Protein AF-A0A382YLB8-F1 (afdb_monomer)

Structure (mmCIF, N/CA/C/O backbone):
data_AF-A0A382YLB8-F1
#
_entry.id   AF-A0A382YLB8-F1
#
loop_
_atom_site.group_PDB
_atom_site.id
_atom_site.type_symbol
_atom_site.label_atom_id
_atom_site.label_alt_id
_atom_site.label_comp_id
_atom_site.label_asym_id
_atom_site.label_entity_id
_atom_site.label_seq_id
_atom_site.pdbx_PDB_ins_code
_atom_site.Cartn_x
_atom_site.Cartn_y
_atom_site.Cartn_z
_atom_site.occupancy
_atom_site.B_iso_or_equiv
_atom_site.auth_seq_id
_atom_site.auth_comp_id
_atom_site.auth_asym_id
_atom_site.auth_atom_id
_atom_site.pdbx_PDB_model_num
ATOM 1 N N . MET A 1 1 ? 65.143 42.601 20.376 1.00 56.94 1 MET A N 1
ATOM 2 C CA . MET A 1 1 ? 64.781 41.176 20.583 1.00 56.94 1 MET A CA 1
ATOM 3 C C . MET A 1 1 ? 63.280 40.942 20.774 1.00 56.94 1 MET A C 1
ATOM 5 O O . MET A 1 1 ? 62.789 39.961 20.238 1.00 56.94 1 MET A O 1
ATOM 9 N N . GLN A 1 2 ? 62.533 41.830 21.443 1.00 56.94 2 GLN A N 1
ATOM 10 C CA . GLN A 1 2 ? 61.107 41.601 21.747 1.00 56.94 2 GLN A CA 1
ATOM 11 C C . GLN A 1 2 ? 60.157 41.655 20.531 1.00 56.94 2 GLN A C 1
ATOM 13 O O . GLN A 1 2 ? 59.207 40.886 20.460 1.00 56.94 2 GLN A O 1
ATOM 18 N N . PHE A 1 3 ? 60.462 42.473 19.516 1.00 55.72 3 PHE A N 1
ATOM 19 C CA . PHE A 1 3 ? 59.635 42.588 18.303 1.00 55.72 3 PHE A CA 1
ATOM 20 C C . PHE A 1 3 ? 59.638 41.313 17.442 1.00 55.72 3 PHE A C 1
ATOM 22 O O . PHE A 1 3 ? 58.623 40.936 16.870 1.00 55.72 3 PHE A O 1
ATOM 29 N N . ARG A 1 4 ? 60.775 40.602 17.391 1.00 55.91 4 ARG A N 1
ATOM 30 C CA . ARG A 1 4 ? 60.888 39.321 16.673 1.00 55.91 4 ARG A CA 1
ATOM 31 C C . ARG A 1 4 ? 60.105 38.212 17.377 1.00 55.91 4 ARG A C 1
ATOM 33 O O . ARG A 1 4 ? 59.495 37.401 16.700 1.00 55.91 4 ARG A O 1
ATOM 40 N N . LEU A 1 5 ? 60.079 38.247 18.710 1.00 61.00 5 LEU A N 1
ATOM 41 C CA . LEU A 1 5 ? 59.336 37.319 19.565 1.00 61.00 5 LEU A CA 1
ATOM 42 C C . LEU A 1 5 ? 57.815 37.488 19.403 1.00 61.00 5 LEU A C 1
ATOM 44 O O . LEU A 1 5 ? 57.090 36.501 19.299 1.00 61.00 5 LEU A O 1
ATOM 48 N N . ALA A 1 6 ? 57.344 38.735 19.294 1.00 64.06 6 ALA A N 1
ATOM 49 C CA . ALA A 1 6 ? 55.938 39.041 19.031 1.00 64.06 6 ALA A CA 1
ATOM 50 C C . ALA A 1 6 ? 55.499 38.606 17.620 1.00 64.06 6 ALA A C 1
ATOM 52 O O . ALA A 1 6 ? 54.454 37.978 17.473 1.00 64.06 6 ALA A O 1
ATOM 53 N N . VAL A 1 7 ? 56.319 38.855 16.591 1.00 66.88 7 VAL A N 1
ATOM 54 C CA . VAL A 1 7 ? 56.020 38.437 15.206 1.00 66.88 7 VAL A CA 1
ATOM 55 C C . VAL A 1 7 ? 55.993 36.910 15.072 1.00 66.88 7 VAL A C 1
ATOM 57 O O . VAL A 1 7 ? 55.113 36.376 14.399 1.00 66.88 7 VAL A O 1
ATOM 60 N N . THR A 1 8 ? 56.888 36.186 15.755 1.00 66.88 8 THR A N 1
ATOM 61 C CA . THR A 1 8 ? 56.847 34.715 15.765 1.00 66.88 8 THR A CA 1
ATOM 62 C C . THR A 1 8 ? 55.617 34.170 16.489 1.00 66.88 8 THR A C 1
ATOM 64 O O . THR A 1 8 ? 55.012 33.220 16.002 1.00 66.88 8 THR A O 1
ATOM 67 N N . LEU A 1 9 ? 55.205 34.783 17.606 1.00 63.75 9 LEU A N 1
ATOM 68 C CA . LEU A 1 9 ? 54.025 34.353 18.367 1.00 63.75 9 LEU A CA 1
ATOM 69 C C . LEU A 1 9 ? 52.717 34.583 17.598 1.00 63.75 9 LEU A C 1
ATOM 71 O O . LEU A 1 9 ? 51.849 33.713 17.598 1.00 63.75 9 LEU A O 1
ATOM 75 N N . VAL A 1 10 ? 52.594 35.710 16.890 1.00 65.62 10 VAL A N 1
ATOM 76 C CA . VAL A 1 10 ? 51.422 36.000 16.046 1.00 65.62 10 VAL A CA 1
ATOM 77 C C . VAL A 1 10 ? 51.361 35.061 14.836 1.00 65.62 10 VAL A C 1
ATOM 79 O O . VAL A 1 10 ? 50.286 34.580 14.494 1.00 65.62 10 VAL A O 1
ATOM 82 N N . SER A 1 11 ? 52.505 34.725 14.231 1.00 61.50 11 SER A N 1
ATOM 83 C CA . SER A 1 11 ? 52.558 33.774 13.109 1.00 61.50 11 SER A CA 1
ATOM 84 C C . SER A 1 11 ? 52.184 32.340 13.531 1.00 61.50 11 SER A C 1
ATOM 86 O O . SER A 1 11 ? 51.491 31.633 12.801 1.00 61.50 11 SER A O 1
ATOM 88 N N . LEU A 1 12 ? 52.557 31.927 14.751 1.00 60.47 12 LEU A N 1
ATOM 89 C CA . LEU A 1 12 ? 52.165 30.639 15.348 1.00 60.47 12 LEU A CA 1
ATOM 90 C C . LEU A 1 12 ? 50.661 30.548 15.657 1.00 60.47 12 LEU A C 1
ATOM 92 O O . LEU A 1 12 ? 50.074 29.479 15.506 1.00 60.47 12 LEU A O 1
ATOM 96 N N . LEU A 1 13 ? 50.023 31.659 16.037 1.00 59.75 13 LEU A N 1
ATOM 97 C CA . LEU A 1 13 ? 48.577 31.713 16.289 1.00 59.75 13 LEU A CA 1
ATOM 98 C C . LEU A 1 13 ? 47.740 31.559 15.005 1.00 59.75 13 LEU A C 1
ATOM 100 O O . LEU A 1 13 ? 46.646 31.002 15.059 1.00 59.75 13 LEU A O 1
ATOM 104 N N . ILE A 1 14 ? 48.256 31.987 13.848 1.00 60.31 14 ILE A N 1
ATOM 105 C CA . ILE A 1 14 ? 47.555 31.888 12.553 1.00 60.31 14 ILE A CA 1
ATOM 106 C C . ILE A 1 14 ? 47.591 30.452 11.989 1.00 60.31 14 ILE A C 1
ATOM 108 O O . ILE A 1 14 ? 46.635 30.015 11.350 1.00 60.31 14 ILE A O 1
ATOM 112 N N . LEU A 1 15 ? 48.639 29.674 12.283 1.00 56.47 15 LEU A N 1
ATOM 113 C CA . LEU A 1 15 ? 48.784 28.279 11.831 1.00 56.47 15 LEU A CA 1
ATOM 114 C C . LEU A 1 15 ? 47.801 27.295 12.492 1.00 56.47 15 LEU A C 1
ATOM 116 O O . LEU A 1 15 ? 47.542 26.228 11.940 1.00 56.47 15 LEU A O 1
ATOM 120 N N . MET A 1 16 ? 47.208 27.652 13.635 1.00 55.72 16 MET A N 1
ATOM 121 C CA . MET A 1 16 ? 46.273 26.784 14.368 1.00 55.72 16 MET A CA 1
ATOM 122 C C . MET A 1 16 ? 44.861 26.746 13.753 1.00 55.72 16 MET A C 1
ATOM 124 O O . MET A 1 16 ? 44.077 25.862 14.089 1.00 55.72 16 MET A O 1
ATOM 128 N N . MET A 1 17 ? 44.538 27.652 12.819 1.00 55.81 17 MET A N 1
ATOM 129 C CA . MET A 1 17 ? 43.220 27.722 12.164 1.00 55.81 17 MET A CA 1
ATOM 130 C C . MET A 1 17 ? 43.118 26.891 10.871 1.00 55.81 17 MET A C 1
ATOM 132 O O . MET A 1 17 ? 42.084 26.921 10.210 1.00 55.81 17 MET A O 1
ATOM 136 N N . VAL A 1 18 ? 44.168 26.143 10.501 1.00 56.69 18 VAL A N 1
ATOM 137 C CA . VAL A 1 18 ? 44.208 25.332 9.264 1.00 56.69 18 VAL A CA 1
ATOM 138 C C . VAL A 1 18 ? 44.321 23.826 9.526 1.00 56.69 18 VAL A C 1
ATOM 140 O O . VAL A 1 18 ? 44.496 23.048 8.590 1.00 56.69 18 VAL A O 1
ATOM 143 N N . SER A 1 19 ? 44.142 23.379 10.775 1.00 55.00 19 SER A N 1
ATOM 144 C CA . SER A 1 19 ? 43.897 21.962 11.077 1.00 55.00 19 SER A CA 1
ATOM 145 C C . SER A 1 19 ? 42.450 21.611 10.716 1.00 55.00 19 SER A C 1
ATOM 147 O O . SER A 1 19 ? 41.598 21.362 11.570 1.00 55.00 19 SER A O 1
ATOM 149 N N . GLY A 1 20 ? 42.158 21.671 9.414 1.00 53.38 20 GLY A N 1
ATOM 150 C CA . GLY A 1 20 ? 40.976 21.067 8.832 1.00 53.38 20 GLY A CA 1
ATOM 151 C C . GLY A 1 20 ? 40.995 19.589 9.183 1.00 53.38 20 GLY A C 1
ATOM 152 O O . GLY A 1 20 ? 41.994 18.900 8.974 1.00 53.38 20 GLY A O 1
ATOM 153 N N . CYS A 1 21 ? 39.906 19.132 9.788 1.00 53.47 21 CYS A N 1
ATOM 154 C CA . CYS A 1 21 ? 39.705 17.756 10.181 1.00 53.47 21 CYS A CA 1
ATOM 155 C C . CYS A 1 21 ? 40.174 16.810 9.068 1.00 53.47 21 CYS A C 1
ATOM 157 O O . CYS A 1 21 ? 39.612 16.807 7.974 1.00 53.47 21 CYS A O 1
ATOM 159 N N . ALA A 1 22 ? 41.101 15.907 9.386 1.00 51.75 22 ALA A N 1
ATOM 160 C CA . ALA A 1 22 ? 41.151 14.594 8.751 1.00 51.75 22 ALA A CA 1
ATOM 161 C C . ALA A 1 22 ? 39.924 13.778 9.211 1.00 51.75 22 ALA A C 1
ATOM 163 O O . ALA A 1 22 ? 40.032 12.698 9.778 1.00 51.75 22 ALA A O 1
ATOM 164 N N . GLY A 1 23 ? 38.732 14.344 9.025 1.00 45.16 23 GLY A N 1
ATOM 165 C CA . GLY A 1 23 ? 37.478 13.628 9.032 1.00 45.16 23 GLY A CA 1
ATOM 166 C C . GLY A 1 23 ? 37.297 13.165 7.606 1.00 45.16 23 GLY A C 1
ATOM 167 O O . GLY A 1 23 ? 36.755 13.897 6.783 1.00 45.16 23 GLY A O 1
ATOM 168 N N . GLY A 1 24 ? 37.818 11.976 7.301 1.00 45.44 24 GLY A N 1
ATOM 169 C CA . GLY A 1 24 ? 37.398 11.261 6.111 1.00 45.44 24 GLY A CA 1
ATOM 170 C C . GLY A 1 24 ? 35.878 11.263 6.115 1.00 45.44 24 GLY A C 1
ATOM 171 O O . GLY A 1 24 ? 35.260 10.681 7.008 1.00 45.44 24 GLY A O 1
ATOM 172 N N . LEU A 1 25 ? 35.295 11.977 5.156 1.00 38.50 25 LEU A N 1
ATOM 173 C CA . LEU A 1 25 ? 33.879 11.934 4.863 1.00 38.50 25 LEU A CA 1
ATOM 174 C C . LEU A 1 25 ? 33.616 10.513 4.347 1.00 38.50 25 LEU A C 1
ATOM 176 O O . LEU A 1 25 ? 33.539 10.263 3.147 1.00 38.50 25 LEU A O 1
ATOM 180 N N . LYS A 1 26 ? 33.514 9.542 5.262 1.00 41.25 26 LYS A N 1
ATOM 181 C CA . LYS A 1 26 ? 32.609 8.422 5.055 1.00 41.25 26 LYS A CA 1
ATOM 182 C C . LYS A 1 26 ? 31.253 9.092 4.950 1.00 41.25 26 LYS A C 1
ATOM 184 O O . LYS A 1 26 ? 30.606 9.365 5.956 1.00 41.25 26 LYS A O 1
ATOM 189 N N . SER A 1 27 ? 30.896 9.441 3.717 1.00 31.59 27 SER A N 1
ATOM 190 C CA . SER A 1 27 ? 29.513 9.497 3.298 1.00 31.59 27 SER A CA 1
ATOM 191 C C . SER A 1 27 ? 28.915 8.177 3.762 1.00 31.59 27 SER A C 1
ATOM 193 O O . SER A 1 27 ? 29.067 7.147 3.117 1.00 31.59 27 SER A O 1
ATOM 195 N N . LEU A 1 28 ? 28.316 8.203 4.947 1.00 37.81 28 LEU A N 1
ATOM 196 C CA . LEU A 1 28 ? 27.336 7.232 5.385 1.00 37.81 28 LEU A CA 1
ATOM 197 C C . LEU A 1 28 ? 26.000 7.666 4.765 1.00 37.81 28 LEU A C 1
ATOM 199 O O . LEU A 1 28 ? 24.976 7.747 5.426 1.00 37.81 28 LEU A O 1
ATOM 203 N N . GLY A 1 29 ? 26.023 7.982 3.465 1.00 33.75 29 GLY A N 1
ATOM 204 C CA . GLY A 1 29 ? 24.992 7.455 2.606 1.00 33.75 29 GLY A CA 1
ATOM 205 C C . GLY A 1 29 ? 25.213 5.959 2.664 1.00 33.75 29 GLY A C 1
ATOM 206 O O . GLY A 1 29 ? 26.089 5.426 1.988 1.00 33.75 29 GLY A O 1
ATOM 207 N N . GLU A 1 30 ? 24.486 5.311 3.568 1.00 36.50 30 GLU A N 1
ATOM 208 C CA . GLU A 1 30 ? 24.050 3.952 3.340 1.00 36.50 30 GLU A CA 1
ATOM 209 C C . GLU A 1 30 ? 23.470 3.983 1.931 1.00 36.50 30 GLU A C 1
ATOM 211 O O . GLU A 1 30 ? 22.392 4.522 1.672 1.00 36.50 30 GLU A O 1
ATOM 216 N N . GLU A 1 31 ? 24.315 3.580 0.987 1.00 34.44 31 GLU A N 1
ATOM 217 C CA . GLU A 1 31 ? 23.924 3.237 -0.350 1.00 34.44 31 GLU A CA 1
ATOM 218 C C . GLU A 1 31 ? 22.870 2.164 -0.123 1.00 34.44 31 GLU A C 1
ATOM 220 O O . GLU A 1 31 ? 23.170 0.990 0.088 1.00 34.44 31 GLU A O 1
ATOM 225 N N . VAL A 1 32 ? 21.604 2.584 -0.101 1.00 39.41 32 VAL A N 1
ATOM 226 C CA . VAL A 1 32 ? 20.524 1.739 -0.563 1.00 39.41 32 VAL A CA 1
ATOM 227 C C . VAL A 1 32 ? 20.969 1.416 -1.972 1.00 39.41 32 VAL A C 1
ATOM 229 O O . VAL A 1 32 ? 20.743 2.206 -2.891 1.00 39.41 32 VAL A O 1
ATOM 232 N N . THR A 1 33 ? 21.709 0.314 -2.102 1.00 33.91 33 THR A N 1
ATOM 233 C CA . THR A 1 33 ? 22.051 -0.320 -3.357 1.00 33.91 33 THR A CA 1
ATOM 234 C C . THR A 1 33 ? 20.704 -0.599 -3.996 1.00 33.91 33 THR A C 1
ATOM 236 O O . THR A 1 33 ? 20.079 -1.643 -3.805 1.00 33.91 33 THR A O 1
ATOM 239 N N . SER A 1 34 ? 20.203 0.403 -4.716 1.00 47.44 34 SER A N 1
ATOM 240 C CA . SER A 1 34 ? 19.213 0.243 -5.749 1.00 47.44 34 SER A CA 1
ATOM 241 C C . SER A 1 34 ? 19.945 -0.584 -6.775 1.00 47.44 34 SER A C 1
ATOM 243 O O . SER A 1 34 ? 20.617 -0.057 -7.654 1.00 47.44 34 SER A O 1
ATOM 245 N N . LYS A 1 35 ? 19.878 -1.905 -6.583 1.00 44.59 35 LYS A N 1
ATOM 246 C CA . LYS A 1 35 ? 20.111 -2.869 -7.641 1.00 44.59 35 LYS A CA 1
ATOM 247 C C . LYS A 1 35 ? 19.355 -2.322 -8.839 1.00 44.59 35 LYS A C 1
ATOM 249 O O . LYS A 1 35 ? 18.130 -2.223 -8.792 1.00 44.59 35 LYS A O 1
ATOM 254 N N . GLU A 1 36 ? 20.099 -1.885 -9.843 1.00 43.16 36 GLU A N 1
ATOM 255 C CA . GLU A 1 36 ? 19.561 -1.550 -11.146 1.00 43.16 36 GLU A CA 1
ATOM 256 C C . GLU A 1 36 ? 18.776 -2.778 -11.610 1.00 43.16 36 GLU A C 1
ATOM 258 O O . GLU A 1 36 ? 19.333 -3.862 -11.806 1.00 43.16 36 GLU A O 1
ATOM 263 N N . ILE A 1 37 ? 17.450 -2.645 -11.622 1.00 53.09 37 ILE A N 1
ATOM 264 C CA . ILE A 1 37 ? 16.542 -3.736 -11.948 1.00 53.09 37 ILE A CA 1
ATOM 265 C C . ILE A 1 37 ? 16.613 -3.869 -13.463 1.00 53.09 37 ILE A C 1
ATOM 267 O O . ILE A 1 37 ? 16.009 -3.098 -14.203 1.00 53.09 37 ILE A O 1
ATOM 271 N N . THR A 1 38 ? 17.432 -4.814 -13.921 1.00 49.56 38 THR A N 1
ATOM 272 C CA . THR A 1 38 ? 17.382 -5.309 -15.297 1.00 49.56 38 THR A CA 1
ATOM 273 C C . THR A 1 38 ? 15.927 -5.674 -15.602 1.00 49.56 38 THR A C 1
ATOM 275 O O . THR A 1 38 ? 15.364 -6.442 -14.820 1.00 49.56 38 THR A O 1
ATOM 278 N N . PRO A 1 39 ? 15.308 -5.160 -16.682 1.00 51.12 39 PRO A N 1
ATOM 279 C CA . PRO A 1 39 ? 13.919 -5.472 -16.983 1.00 51.12 39 PRO A CA 1
ATOM 280 C C . PRO A 1 39 ? 13.784 -6.991 -17.149 1.00 51.12 39 PRO A C 1
ATOM 282 O O . PRO A 1 39 ? 14.469 -7.580 -17.995 1.00 51.12 39 PRO A O 1
ATOM 285 N N . PRO A 1 40 ? 12.965 -7.661 -16.329 1.00 54.66 40 PRO A N 1
ATOM 286 C CA . PRO A 1 40 ? 12.825 -9.101 -16.404 1.00 54.66 40 PRO A CA 1
ATOM 287 C C . PRO A 1 40 ? 12.113 -9.480 -17.703 1.00 54.66 40 PRO A C 1
ATOM 289 O O . PRO A 1 40 ? 10.974 -9.102 -17.952 1.00 54.66 40 PRO A O 1
ATOM 292 N N . SER A 1 41 ? 12.772 -10.302 -18.521 1.00 56.12 41 SER A N 1
ATOM 293 C CA . SER A 1 41 ? 12.136 -11.029 -19.631 1.00 56.12 41 SER A CA 1
ATOM 294 C C . SER A 1 41 ? 11.281 -12.213 -19.150 1.00 56.12 41 SER A C 1
ATOM 296 O O . SER A 1 41 ? 10.811 -13.017 -19.955 1.00 56.12 41 SER A O 1
ATOM 298 N N . SER A 1 42 ? 11.094 -12.350 -17.835 1.00 69.38 42 SER A N 1
ATOM 299 C CA . SER A 1 42 ? 10.340 -13.416 -17.190 1.00 69.38 42 SER A CA 1
ATOM 300 C C . SER A 1 42 ? 8.942 -12.942 -16.813 1.00 69.38 42 SER A C 1
ATOM 302 O O . SER A 1 42 ? 8.747 -11.797 -16.425 1.00 69.38 42 SER A O 1
ATOM 304 N N . SER A 1 43 ? 7.959 -13.837 -16.910 1.00 82.75 43 SER A N 1
ATOM 305 C CA . SER A 1 43 ? 6.590 -13.600 -16.444 1.00 82.75 43 SER A CA 1
ATOM 306 C C . SER A 1 43 ? 6.558 -13.006 -15.025 1.00 82.75 43 SER A C 1
ATOM 308 O O . SER A 1 43 ? 7.380 -13.420 -14.198 1.00 82.75 43 SER A O 1
ATOM 310 N N . PRO A 1 44 ? 5.594 -12.118 -14.707 1.00 86.62 44 PRO A N 1
ATOM 311 C CA . PRO A 1 44 ? 5.484 -11.531 -13.379 1.00 86.62 44 PRO A CA 1
ATOM 312 C C . PRO A 1 44 ? 5.420 -12.609 -12.286 1.00 86.62 44 PRO A C 1
ATOM 314 O O . PRO A 1 44 ? 4.673 -13.582 -12.436 1.00 86.62 44 PRO A O 1
ATOM 317 N N . PRO A 1 45 ? 6.170 -12.455 -11.183 1.00 88.88 45 PRO A N 1
ATOM 318 C CA . PRO A 1 45 ? 6.073 -13.331 -10.033 1.00 88.88 45 PRO A CA 1
ATOM 319 C C . PRO A 1 45 ? 4.652 -13.382 -9.474 1.00 88.88 45 PRO A C 1
ATOM 321 O O . PRO A 1 45 ? 3.904 -12.407 -9.517 1.00 88.88 45 PRO A O 1
ATOM 324 N N . ASP A 1 46 ? 4.313 -14.495 -8.835 1.00 90.31 46 ASP A N 1
ATOM 325 C CA . ASP A 1 46 ? 2.996 -14.717 -8.233 1.00 90.31 46 ASP A CA 1
ATOM 326 C C . ASP A 1 46 ? 2.572 -13.621 -7.237 1.00 90.31 46 ASP A C 1
ATOM 328 O O . ASP A 1 46 ? 1.390 -13.281 -7.156 1.00 90.31 46 ASP A O 1
ATOM 332 N N . TRP A 1 47 ? 3.524 -13.013 -6.524 1.00 89.81 47 TRP A N 1
ATOM 333 C CA . TRP A 1 47 ? 3.248 -11.918 -5.591 1.00 89.81 47 TRP A CA 1
ATOM 334 C C . TRP A 1 47 ? 2.864 -10.609 -6.289 1.00 89.81 47 TRP A C 1
ATOM 336 O O . TRP A 1 47 ? 2.076 -9.850 -5.730 1.00 89.81 47 TRP A O 1
ATOM 346 N N . VAL A 1 48 ? 3.349 -10.378 -7.515 1.00 90.12 48 VAL A N 1
ATOM 347 C CA . VAL A 1 48 ? 2.910 -9.265 -8.375 1.00 90.12 48 VAL A CA 1
ATOM 348 C C . VAL A 1 48 ? 1.479 -9.513 -8.858 1.00 90.12 48 VAL A C 1
ATOM 350 O O . VAL A 1 48 ? 0.678 -8.590 -8.945 1.00 90.12 48 VAL A O 1
ATOM 353 N N . LEU A 1 49 ? 1.127 -10.780 -9.094 1.00 89.38 49 LEU A N 1
ATOM 354 C CA . LEU A 1 49 ? -0.206 -11.215 -9.528 1.00 89.38 49 LEU A CA 1
ATOM 355 C C . LEU A 1 49 ? -1.214 -11.387 -8.375 1.00 89.38 49 LEU A C 1
ATOM 357 O O . LEU A 1 49 ? -2.298 -11.930 -8.582 1.00 89.38 49 LEU A O 1
ATOM 361 N N . GLY A 1 50 ? -0.871 -10.970 -7.153 1.00 85.75 50 GLY A N 1
ATOM 362 C CA . GLY A 1 50 ? -1.774 -11.026 -5.999 1.00 85.75 50 GLY A CA 1
ATOM 363 C C . GLY A 1 50 ? -1.942 -12.409 -5.359 1.00 85.75 50 GLY A C 1
ATOM 364 O O . GLY A 1 50 ? -2.738 -12.552 -4.435 1.00 85.75 50 GLY A O 1
ATOM 365 N N . LYS A 1 51 ? -1.171 -13.422 -5.775 1.00 88.44 51 LYS A N 1
ATOM 366 C CA . LYS A 1 51 ? -1.203 -14.768 -5.166 1.00 88.44 51 LYS A CA 1
ATOM 367 C C . LYS A 1 51 ? -0.389 -14.873 -3.867 1.00 88.44 51 LYS A C 1
ATOM 369 O O . LYS A 1 51 ? -0.349 -15.929 -3.24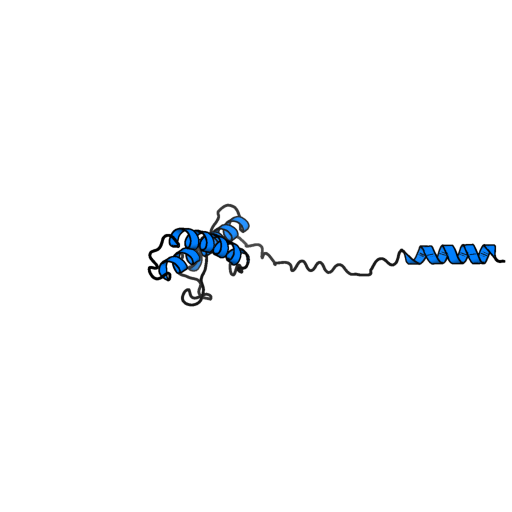3 1.00 88.44 51 LYS A O 1
ATOM 374 N N . GLY A 1 52 ? 0.237 -13.773 -3.448 1.00 86.88 52 GLY A N 1
ATOM 375 C CA . GLY A 1 52 ? 0.992 -13.667 -2.203 1.00 86.88 52 GLY A CA 1
ATOM 376 C C . GLY A 1 52 ? 2.496 -13.878 -2.375 1.00 86.88 52 GLY A C 1
ATOM 377 O O . GLY A 1 52 ? 2.968 -14.446 -3.358 1.00 86.88 52 GLY A O 1
ATOM 378 N N . HIS A 1 53 ? 3.259 -13.375 -1.403 1.00 89.56 53 HIS A N 1
ATOM 379 C CA . HIS A 1 53 ? 4.715 -13.456 -1.401 1.00 89.56 53 HIS A CA 1
ATOM 380 C C . HIS A 1 53 ? 5.192 -14.668 -0.588 1.00 89.56 53 HIS A C 1
ATOM 382 O O . HIS A 1 53 ? 4.834 -14.774 0.585 1.00 89.56 53 HIS A O 1
ATOM 388 N N . PRO A 1 54 ? 6.043 -15.556 -1.139 1.00 88.75 54 PRO A N 1
ATOM 389 C CA . PRO A 1 54 ? 6.422 -16.806 -0.470 1.00 88.75 54 PRO A CA 1
ATOM 390 C C . PRO A 1 54 ? 7.105 -16.576 0.887 1.00 88.75 54 PRO A C 1
ATOM 392 O O . PRO A 1 54 ? 6.812 -17.271 1.856 1.00 88.75 54 PRO A O 1
ATOM 395 N N . SER A 1 55 ? 7.966 -15.559 0.988 1.00 89.50 55 SER A N 1
ATOM 396 C CA . SER A 1 55 ? 8.661 -15.209 2.238 1.00 89.50 55 SER A CA 1
ATOM 397 C C . SER A 1 55 ? 7.825 -14.396 3.234 1.00 89.50 55 SER A C 1
ATOM 399 O O . SER A 1 55 ? 8.234 -14.246 4.382 1.00 89.50 55 SER A O 1
ATOM 401 N N . PHE A 1 56 ? 6.675 -13.859 2.815 1.00 87.88 56 PHE A N 1
ATOM 402 C CA . PHE A 1 56 ? 5.833 -12.998 3.646 1.00 87.88 56 PHE A CA 1
ATOM 403 C C . PHE A 1 56 ? 4.390 -13.519 3.597 1.00 87.88 56 PHE A C 1
ATOM 405 O O . PHE A 1 56 ? 3.567 -13.028 2.824 1.00 87.88 56 PHE A O 1
ATOM 412 N N . PRO A 1 57 ? 4.060 -14.553 4.392 1.00 88.44 57 PRO A N 1
ATOM 413 C CA . PRO A 1 57 ? 2.702 -15.075 4.447 1.00 88.44 57 PRO A CA 1
ATOM 414 C C . PRO A 1 57 ? 1.741 -14.022 5.015 1.00 88.44 57 PRO A C 1
ATOM 416 O O . PRO A 1 57 ? 1.975 -13.461 6.088 1.00 88.44 57 PRO A O 1
A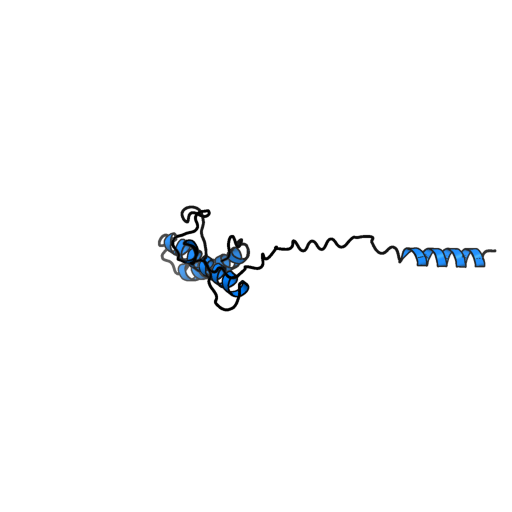TOM 419 N N . GLN A 1 58 ? 0.619 -13.801 4.326 1.00 84.06 58 GLN A N 1
ATOM 420 C CA . GLN A 1 58 ? -0.376 -12.775 4.677 1.00 84.06 58 GLN A CA 1
ATOM 421 C C . GLN A 1 58 ? -1.057 -13.001 6.039 1.00 84.06 58 GLN A C 1
ATOM 423 O O . GLN A 1 58 ? -1.647 -12.083 6.602 1.00 84.06 58 GLN A O 1
ATOM 428 N N . SER A 1 59 ? -0.951 -14.204 6.613 1.00 83.81 59 SER A N 1
ATOM 429 C CA . SER A 1 59 ? -1.417 -14.472 7.979 1.00 83.81 59 SER A CA 1
ATOM 430 C C . SER A 1 59 ? -0.579 -13.769 9.052 1.00 83.81 59 SER A C 1
ATOM 432 O O . SER A 1 59 ? -1.071 -13.549 10.155 1.00 83.81 59 SER A O 1
ATOM 434 N N . L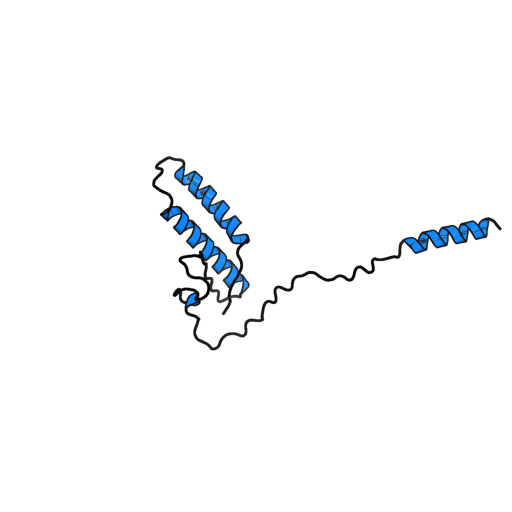YS A 1 60 ? 0.676 -13.416 8.742 1.00 84.75 60 LYS A N 1
ATOM 435 C CA . LYS A 1 60 ? 1.621 -12.777 9.674 1.00 84.75 60 LYS A CA 1
ATOM 436 C C . LYS A 1 60 ? 1.964 -11.343 9.293 1.00 84.75 60 LYS A C 1
ATOM 438 O O . LYS A 1 60 ? 2.267 -10.542 10.169 1.00 84.75 60 LYS A O 1
ATOM 443 N N . TYR A 1 61 ? 1.928 -11.030 8.002 1.00 86.94 61 TYR A N 1
ATOM 444 C CA . TYR A 1 61 ? 2.354 -9.741 7.475 1.00 86.94 61 TYR A CA 1
ATOM 445 C C . TYR A 1 61 ? 1.215 -9.064 6.732 1.00 86.94 61 TYR A C 1
ATOM 447 O O . TYR A 1 61 ? 0.501 -9.697 5.955 1.00 86.94 61 TYR A O 1
ATOM 455 N N . LEU A 1 62 ? 1.085 -7.757 6.935 1.00 88.44 62 LEU A N 1
ATOM 456 C CA . LEU A 1 62 ? 0.302 -6.913 6.050 1.00 88.44 62 LEU A CA 1
ATOM 457 C C . LEU A 1 62 ? 1.224 -6.412 4.937 1.00 88.44 62 LEU A C 1
ATOM 459 O O . LEU A 1 62 ? 2.292 -5.875 5.217 1.00 88.44 62 LEU A O 1
ATOM 463 N N . ILE A 1 63 ? 0.839 -6.637 3.685 1.00 90.06 63 ILE A N 1
ATOM 464 C CA . ILE A 1 63 ? 1.689 -6.379 2.518 1.00 90.06 63 ILE A CA 1
ATOM 465 C C . ILE A 1 63 ? 0.927 -5.472 1.563 1.00 90.06 63 ILE A C 1
ATOM 467 O O . ILE A 1 63 ? -0.258 -5.696 1.319 1.00 90.06 63 ILE A O 1
ATOM 471 N N . GLY A 1 64 ? 1.617 -4.467 1.028 1.00 91.81 64 GLY A N 1
ATOM 472 C CA . GLY A 1 64 ? 1.165 -3.696 -0.121 1.00 91.81 64 GLY A CA 1
ATOM 473 C C . GLY A 1 64 ? 1.953 -4.086 -1.365 1.00 91.81 64 GLY A C 1
ATOM 474 O O . GLY A 1 64 ? 3.162 -4.306 -1.288 1.00 91.81 64 GLY A O 1
ATOM 475 N N . VAL A 1 65 ? 1.273 -4.178 -2.504 1.00 93.50 65 VAL A N 1
ATOM 476 C CA . VAL A 1 65 ? 1.904 -4.389 -3.815 1.00 93.50 65 VAL A CA 1
ATOM 477 C C . VAL A 1 65 ? 1.574 -3.191 -4.694 1.00 93.50 65 VAL A C 1
ATOM 479 O O . VAL A 1 65 ? 0.413 -2.801 -4.800 1.00 93.50 65 VAL A O 1
ATOM 482 N N . GLY A 1 66 ? 2.602 -2.600 -5.298 1.00 93.19 66 GLY A N 1
ATOM 483 C CA . GLY A 1 66 ? 2.483 -1.450 -6.188 1.00 93.19 66 GLY A CA 1
ATOM 484 C C . GLY A 1 66 ? 3.106 -1.744 -7.539 1.00 93.19 66 GLY A C 1
ATOM 485 O O . GLY A 1 66 ? 4.155 -2.382 -7.616 1.00 93.19 66 GLY A O 1
ATOM 486 N N . ILE A 1 67 ? 2.447 -1.279 -8.596 1.00 92.19 67 ILE A N 1
ATOM 487 C CA . ILE A 1 67 ? 2.883 -1.434 -9.985 1.00 92.19 67 ILE A CA 1
ATOM 488 C C . ILE A 1 67 ? 2.815 -0.050 -10.628 1.00 92.19 67 ILE A C 1
ATOM 490 O O . ILE A 1 67 ? 1.895 0.722 -10.356 1.00 92.19 67 ILE A O 1
ATOM 494 N N . SER A 1 68 ? 3.800 0.286 -11.455 1.00 92.19 68 SER A N 1
ATOM 495 C CA . SER A 1 68 ? 3.794 1.526 -12.224 1.00 92.19 68 SER A CA 1
ATOM 496 C C . SER A 1 68 ? 4.545 1.346 -13.532 1.00 92.19 68 SER A C 1
ATOM 498 O O . SER A 1 68 ? 5.653 0.817 -13.532 1.00 92.19 68 SER A O 1
ATOM 500 N N . ASP A 1 69 ? 3.974 1.873 -14.612 1.00 90.94 69 ASP A N 1
ATOM 501 C CA . ASP A 1 69 ? 4.623 1.929 -15.926 1.00 90.94 69 ASP A CA 1
ATOM 502 C C . ASP A 1 69 ? 5.647 3.075 -16.030 1.00 90.94 69 ASP A C 1
ATOM 504 O O . ASP A 1 69 ? 6.384 3.165 -17.008 1.00 90.94 69 ASP A O 1
ATOM 508 N N . ALA A 1 70 ? 5.687 3.981 -15.042 1.00 92.69 70 ALA A N 1
ATOM 509 C CA . ALA A 1 70 ? 6.526 5.175 -15.088 1.00 92.69 70 ALA A CA 1
ATOM 510 C C . ALA A 1 70 ? 7.951 4.906 -14.593 1.00 92.69 70 ALA A C 1
ATOM 512 O O . ALA A 1 70 ? 8.918 5.146 -15.311 1.00 92.69 70 ALA A O 1
ATOM 513 N N . ASN A 1 71 ? 8.094 4.475 -13.336 1.00 89.88 71 ASN A N 1
ATOM 514 C CA . ASN A 1 71 ? 9.383 4.161 -12.720 1.00 89.88 71 ASN A CA 1
ATOM 515 C C . ASN A 1 71 ? 9.202 3.439 -11.371 1.00 89.88 71 ASN A C 1
ATOM 517 O O . ASN A 1 71 ? 8.114 3.386 -10.792 1.00 89.88 71 ASN A O 1
ATOM 521 N N . ALA A 1 72 ? 10.315 2.938 -10.831 1.00 89.44 72 ALA A N 1
ATOM 522 C CA . ALA A 1 72 ? 10.350 2.241 -9.549 1.00 89.44 72 ALA A CA 1
ATOM 523 C C . ALA A 1 72 ? 9.953 3.118 -8.346 1.00 89.44 72 ALA A C 1
ATOM 525 O O . ALA A 1 72 ? 9.493 2.584 -7.341 1.00 89.44 72 ALA A O 1
ATOM 526 N N . VAL A 1 7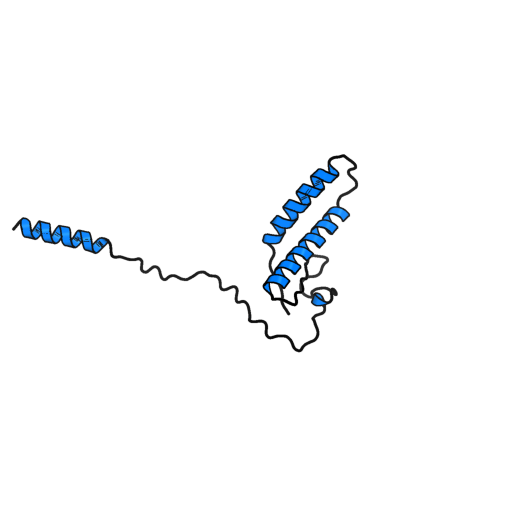3 ? 10.122 4.446 -8.407 1.00 91.19 73 V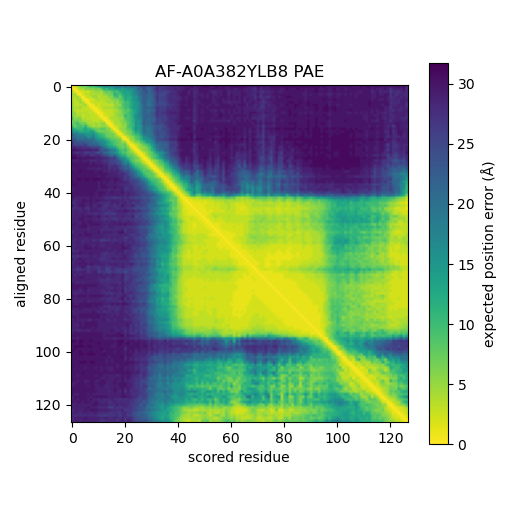AL A N 1
ATOM 527 C CA . VAL A 1 73 ? 9.673 5.347 -7.328 1.00 91.19 73 VAL A CA 1
ATOM 528 C C . VAL A 1 73 ? 8.149 5.364 -7.285 1.00 91.19 73 VAL A C 1
ATOM 530 O O . VAL A 1 73 ? 7.567 5.074 -6.246 1.00 91.19 73 VAL A O 1
ATOM 533 N N . SER A 1 74 ? 7.496 5.569 -8.428 1.00 92.69 74 SER A N 1
ATOM 534 C CA . SER A 1 74 ? 6.037 5.512 -8.546 1.00 92.69 74 SER A CA 1
ATOM 535 C C . SER A 1 74 ? 5.469 4.145 -8.148 1.00 92.69 74 SER A C 1
ATOM 537 O O . SER A 1 74 ? 4.432 4.085 -7.489 1.00 92.69 74 SER A O 1
ATOM 539 N N . ALA A 1 75 ? 6.158 3.044 -8.472 1.00 93.12 75 ALA A N 1
ATOM 540 C CA . ALA A 1 75 ? 5.762 1.708 -8.021 1.00 93.12 75 ALA A CA 1
ATOM 541 C C . ALA A 1 75 ? 5.855 1.553 -6.489 1.00 93.12 75 ALA A C 1
ATOM 543 O O . ALA A 1 75 ? 4.955 0.982 -5.875 1.00 93.12 75 ALA A O 1
ATOM 544 N N . ARG A 1 76 ? 6.900 2.104 -5.852 1.00 92.00 76 ARG A N 1
ATOM 545 C CA . ARG A 1 76 ? 7.050 2.099 -4.385 1.00 92.00 76 ARG A CA 1
ATOM 546 C C . ARG A 1 76 ? 5.976 2.937 -3.696 1.00 92.00 76 ARG A C 1
ATOM 548 O O . ARG A 1 76 ? 5.388 2.460 -2.729 1.00 92.00 76 ARG A O 1
ATOM 555 N N . GLU A 1 77 ? 5.665 4.125 -4.214 1.00 92.44 77 GLU A N 1
ATOM 556 C CA . GLU A 1 77 ? 4.574 4.943 -3.663 1.00 92.44 77 GLU A CA 1
ATOM 557 C C . GLU A 1 77 ? 3.210 4.264 -3.833 1.00 92.44 77 GLU A C 1
ATOM 559 O O . GLU A 1 77 ? 2.400 4.238 -2.906 1.00 92.44 77 GLU A O 1
ATOM 564 N N . SER A 1 78 ? 2.977 3.614 -4.977 1.00 93.44 78 SER A N 1
ATOM 565 C CA . SER A 1 78 ? 1.784 2.785 -5.179 1.00 93.44 78 SER A CA 1
ATOM 566 C C . SER A 1 78 ? 1.719 1.624 -4.176 1.00 93.44 78 SER A C 1
ATOM 568 O O . SER A 1 78 ? 0.650 1.340 -3.634 1.00 93.44 78 SER A O 1
ATOM 570 N N . ALA A 1 79 ? 2.855 0.992 -3.859 1.00 93.00 79 ALA A N 1
ATOM 571 C CA . ALA A 1 79 ? 2.918 -0.098 -2.886 1.00 93.00 79 ALA A CA 1
ATOM 572 C C . ALA A 1 79 ? 2.586 0.387 -1.469 1.00 93.00 79 ALA A C 1
ATOM 574 O O . ALA A 1 79 ? 1.838 -0.285 -0.755 1.00 93.00 79 ALA A O 1
ATOM 575 N N . ARG A 1 80 ? 3.076 1.574 -1.084 1.00 92.25 80 ARG A N 1
ATOM 576 C CA . ARG A 1 80 ? 2.714 2.233 0.179 1.00 92.25 80 ARG A CA 1
ATOM 577 C C . ARG A 1 80 ? 1.223 2.553 0.240 1.00 92.25 80 ARG A C 1
ATOM 579 O O . ARG A 1 80 ? 0.555 2.152 1.188 1.00 92.25 80 ARG A O 1
ATOM 586 N N . SER A 1 81 ? 0.669 3.164 -0.806 1.00 92.56 81 SER A N 1
ATOM 587 C CA . SER A 1 81 ? -0.770 3.451 -0.881 1.00 92.56 81 SER A CA 1
ATOM 588 C C . SER A 1 81 ? -1.625 2.177 -0.791 1.00 92.56 81 SER A C 1
ATOM 590 O O . SER A 1 81 ? -2.629 2.132 -0.075 1.00 92.56 81 SER A O 1
ATOM 592 N N . ASN A 1 82 ? -1.202 1.095 -1.454 1.00 93.12 82 ASN A N 1
ATOM 593 C CA . ASN A 1 82 ? -1.867 -0.203 -1.353 1.00 93.12 82 ASN A CA 1
ATOM 594 C C . ASN A 1 82 ? -1.820 -0.764 0.078 1.00 93.12 82 ASN A C 1
ATOM 596 O O . ASN A 1 82 ? -2.829 -1.264 0.576 1.00 93.12 82 ASN A O 1
ATOM 600 N N . LEU A 1 83 ? -0.677 -0.640 0.758 1.00 92.50 83 LEU A N 1
ATOM 601 C CA . LEU A 1 83 ? -0.524 -1.057 2.148 1.00 92.50 83 LEU A CA 1
ATOM 602 C C . LEU A 1 83 ? -1.432 -0.258 3.095 1.00 92.50 83 LEU A C 1
ATOM 604 O O . LEU A 1 83 ? -2.123 -0.868 3.912 1.00 92.50 83 LEU A O 1
ATOM 608 N N . ALA A 1 84 ? -1.486 1.068 2.948 1.00 90.69 84 ALA A N 1
ATOM 609 C CA . ALA A 1 84 ? -2.372 1.940 3.722 1.00 90.69 84 ALA A CA 1
ATOM 610 C C . ALA A 1 84 ? -3.843 1.529 3.556 1.00 90.69 84 ALA A C 1
ATOM 612 O O . ALA A 1 84 ? -4.567 1.324 4.535 1.00 90.69 84 ALA A O 1
ATOM 613 N N . LYS A 1 85 ? -4.272 1.278 2.311 1.00 90.75 85 LYS A N 1
ATOM 614 C CA . LYS A 1 85 ? -5.619 0.771 2.016 1.00 90.75 85 LYS A CA 1
ATOM 615 C C . LYS A 1 85 ? -5.894 -0.565 2.710 1.00 90.75 85 LYS A C 1
ATOM 617 O O . LYS A 1 85 ? -6.957 -0.733 3.310 1.00 90.75 85 LYS A O 1
ATOM 622 N N . ASN A 1 86 ? -4.952 -1.506 2.648 1.00 89.69 86 ASN A N 1
ATOM 623 C CA . ASN A 1 86 ? -5.094 -2.812 3.295 1.00 89.69 86 ASN A CA 1
ATOM 624 C C . ASN A 1 86 ? -5.185 -2.674 4.823 1.00 89.69 86 ASN A C 1
ATOM 626 O O . ASN A 1 86 ? -5.964 -3.389 5.458 1.00 89.69 86 ASN A O 1
ATOM 630 N N . LEU A 1 87 ? -4.440 -1.732 5.411 1.00 89.44 87 LEU A N 1
ATOM 631 C CA . LEU A 1 87 ? -4.478 -1.456 6.845 1.00 89.44 87 LEU A CA 1
ATOM 632 C C . LEU A 1 87 ? -5.827 -0.864 7.255 1.00 89.44 87 LEU A C 1
ATOM 634 O 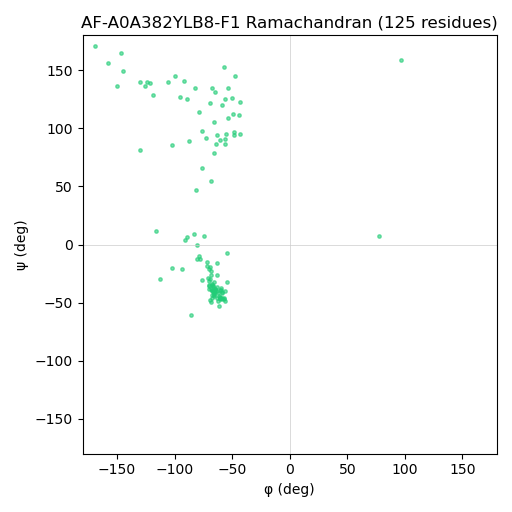O . LEU A 1 87 ? -6.454 -1.378 8.179 1.00 89.44 87 LEU A O 1
ATOM 638 N N . LYS A 1 88 ? -6.332 0.122 6.507 1.00 87.69 88 LYS A N 1
ATOM 639 C CA . LYS A 1 88 ? -7.655 0.717 6.737 1.00 87.69 88 LYS A CA 1
ATOM 640 C C . LYS A 1 88 ? -8.771 -0.324 6.687 1.00 87.69 88 LYS A C 1
ATOM 642 O O . LYS A 1 88 ? -9.615 -0.368 7.578 1.00 87.69 88 LYS A O 1
ATOM 647 N N . VAL A 1 89 ? -8.763 -1.191 5.670 1.00 86.75 89 VAL A N 1
ATOM 648 C CA . VAL A 1 89 ? -9.741 -2.285 5.549 1.00 86.75 89 VAL A CA 1
ATOM 649 C C . VAL A 1 89 ? -9.650 -3.228 6.746 1.00 86.75 89 VAL A C 1
ATOM 651 O O . VAL A 1 89 ? -10.679 -3.560 7.331 1.00 86.75 89 VAL A O 1
ATOM 654 N N . LYS A 1 90 ? -8.434 -3.621 7.153 1.00 85.69 90 LYS A N 1
ATOM 655 C CA . LYS A 1 90 ? -8.237 -4.487 8.322 1.00 85.69 90 LYS A CA 1
ATOM 656 C C . LYS A 1 90 ? -8.778 -3.839 9.599 1.00 85.69 90 LYS A C 1
ATOM 658 O O . LYS A 1 90 ? -9.495 -4.508 10.344 1.00 85.69 90 LYS A O 1
ATOM 663 N N . ILE A 1 91 ? -8.486 -2.560 9.828 1.00 83.69 91 ILE A N 1
ATOM 664 C CA . ILE A 1 91 ? -8.975 -1.822 10.997 1.00 83.69 91 ILE A CA 1
ATOM 665 C C . ILE A 1 91 ? -10.503 -1.769 10.992 1.00 83.69 91 ILE A C 1
ATOM 667 O O . ILE A 1 91 ? -11.111 -2.230 11.952 1.00 83.69 91 ILE A O 1
ATOM 671 N N . ARG A 1 92 ? -11.126 -1.328 9.890 1.00 80.00 92 ARG A N 1
ATOM 672 C CA . ARG A 1 92 ? -12.594 -1.302 9.758 1.00 80.00 92 ARG A CA 1
ATOM 673 C C . ARG A 1 92 ? -13.225 -2.682 9.979 1.00 80.00 92 ARG A C 1
ATOM 675 O O . ARG A 1 92 ? -14.243 -2.781 10.640 1.00 80.00 92 ARG A O 1
ATOM 682 N N . SER A 1 93 ? -12.605 -3.755 9.481 1.00 78.50 93 SER A N 1
ATOM 683 C CA . SER A 1 93 ? -13.119 -5.124 9.669 1.00 78.50 93 SER A CA 1
ATOM 684 C C . SER A 1 93 ? -12.977 -5.666 11.098 1.00 78.50 93 SER A C 1
ATOM 686 O O . SER A 1 93 ? -13.629 -6.646 11.442 1.00 78.50 93 SER A O 1
ATOM 688 N N . THR A 1 94 ? -12.104 -5.061 11.910 1.00 75.12 94 THR A N 1
ATOM 689 C CA . THR A 1 94 ? -11.840 -5.473 13.302 1.00 75.12 94 THR A CA 1
ATOM 690 C C . THR A 1 94 ? -12.536 -4.555 14.308 1.00 75.12 94 THR A C 1
ATOM 692 O O . THR A 1 94 ? -12.731 -4.939 15.459 1.00 75.12 94 THR A O 1
ATOM 695 N N . MET A 1 95 ? -12.902 -3.341 13.891 1.00 70.44 95 MET A N 1
ATOM 696 C CA . MET A 1 95 ? -13.653 -2.392 14.699 1.00 70.44 95 MET A CA 1
ATOM 697 C C . MET A 1 95 ? -15.050 -2.970 14.949 1.00 70.44 95 MET A C 1
ATOM 699 O O . MET A 1 95 ? -15.873 -3.067 14.048 1.00 70.44 95 MET A O 1
ATOM 703 N N . VAL A 1 96 ? -15.278 -3.447 16.170 1.00 62.84 96 VAL A N 1
ATOM 704 C CA . VAL A 1 96 ? -16.585 -3.933 16.627 1.00 62.84 96 VAL A CA 1
ATOM 705 C C . VAL A 1 96 ? -17.525 -2.727 16.689 1.00 62.84 96 VAL A C 1
ATOM 707 O O . VAL A 1 96 ? -17.089 -1.695 17.189 1.00 62.84 96 VAL A O 1
ATOM 710 N N . ASP A 1 97 ? -18.762 -2.844 16.185 1.00 56.81 97 ASP A N 1
ATOM 711 C CA . ASP A 1 97 ? -19.784 -1.779 16.141 1.00 56.81 97 ASP A CA 1
ATOM 712 C C . ASP A 1 97 ? -19.860 -0.987 17.463 1.00 56.81 97 ASP A C 1
ATOM 714 O O . ASP A 1 97 ? -20.554 -1.370 18.408 1.00 56.81 97 ASP A O 1
ATOM 718 N N . VAL A 1 98 ? -19.156 0.142 17.545 1.00 53.34 98 VAL A N 1
ATOM 719 C CA . VAL A 1 98 ? -19.357 1.149 18.589 1.00 53.34 98 VAL A CA 1
ATOM 720 C C . VAL A 1 98 ? -20.143 2.270 17.928 1.00 53.34 98 VAL A C 1
ATOM 722 O O . VAL A 1 98 ? -19.579 3.214 17.386 1.00 53.34 98 VAL A O 1
ATOM 725 N N . SER A 1 99 ? -21.469 2.122 17.908 1.00 48.38 99 SER A N 1
ATOM 726 C CA . SER A 1 99 ? -22.371 3.081 17.271 1.00 48.38 99 SER A CA 1
ATOM 727 C C . SER A 1 99 ? -22.465 4.371 18.095 1.00 48.38 99 SER A C 1
ATOM 729 O O . SER A 1 99 ? -23.313 4.493 18.984 1.00 48.38 99 SER A O 1
ATOM 731 N N . THR A 1 100 ? -21.614 5.348 17.805 1.00 53.41 100 THR A N 1
ATOM 732 C CA . THR A 1 100 ? -21.758 6.733 18.275 1.00 53.41 100 THR A CA 1
ATOM 733 C C . THR A 1 100 ? -21.217 7.697 17.218 1.00 53.41 100 THR A C 1
ATOM 735 O O . THR A 1 100 ? -20.472 7.315 16.320 1.00 53.41 100 THR A O 1
ATOM 738 N N . THR A 1 101 ? -21.551 8.981 17.341 1.00 56.41 101 THR A N 1
ATOM 739 C CA . THR A 1 101 ? -21.011 10.101 16.543 1.00 56.41 101 THR A CA 1
ATOM 740 C C . THR A 1 101 ? -19.469 10.192 16.552 1.00 56.41 101 THR A C 1
ATOM 742 O O . THR A 1 101 ? -18.899 10.986 15.809 1.00 56.41 101 THR A O 1
ATOM 745 N N . GLU A 1 102 ? -18.798 9.382 17.377 1.00 59.34 102 GLU A N 1
ATOM 746 C CA . GLU A 1 102 ? -17.346 9.194 17.444 1.00 59.34 102 GLU A CA 1
ATOM 747 C C . GLU A 1 102 ? -16.781 8.446 16.222 1.00 59.34 102 GLU A C 1
ATOM 749 O O . GLU A 1 102 ? -15.594 8.577 15.945 1.00 59.34 102 GLU A O 1
ATOM 754 N N . GLU A 1 103 ? -17.589 7.688 15.468 1.00 63.78 103 GLU A N 1
ATOM 755 C CA . GLU A 1 103 ? -17.109 6.851 14.352 1.00 63.78 103 GLU A CA 1
ATOM 756 C C . GLU A 1 103 ? -16.381 7.672 13.276 1.00 63.78 103 GLU A C 1
ATOM 758 O O . GLU A 1 103 ? -15.269 7.331 12.874 1.00 63.78 103 GLU A O 1
ATOM 763 N N . THR A 1 104 ? -16.957 8.805 12.858 1.00 62.50 104 THR A N 1
ATOM 764 C CA . THR A 1 104 ? -16.347 9.686 11.845 1.00 62.50 104 THR A CA 1
ATOM 765 C C . THR A 1 104 ? -15.055 10.334 12.348 1.00 62.50 104 THR A C 1
ATOM 767 O O . THR A 1 104 ? -14.105 10.509 11.584 1.00 62.50 104 THR A O 1
ATOM 770 N N . TYR A 1 105 ? -14.991 10.676 13.638 1.00 63.97 105 TYR A N 1
ATOM 771 C CA . TYR A 1 105 ? -13.780 11.228 14.244 1.00 63.97 105 TYR A CA 1
ATOM 772 C C . TYR A 1 105 ? -12.676 10.165 14.327 1.00 63.97 105 TYR A C 1
ATOM 774 O O . TYR A 1 105 ? -11.558 10.405 13.868 1.00 63.97 105 TYR A O 1
ATOM 782 N N . ILE A 1 106 ? -13.016 8.968 14.814 1.00 67.44 106 ILE A N 1
ATOM 783 C CA . ILE A 1 106 ? -12.117 7.811 14.902 1.00 67.44 106 ILE A CA 1
ATOM 784 C C . ILE A 1 106 ? -11.585 7.430 13.515 1.00 67.44 106 ILE A C 1
ATOM 786 O O . ILE A 1 106 ? -10.389 7.185 13.368 1.00 67.44 106 ILE A O 1
ATOM 790 N N . GLU A 1 107 ? -12.429 7.445 12.484 1.00 69.06 107 GLU A N 1
ATOM 791 C CA . GLU A 1 107 ? -12.014 7.169 11.109 1.00 69.06 107 GLU A CA 1
ATOM 792 C C . GLU A 1 107 ? -10.955 8.159 10.602 1.00 69.06 107 GLU A C 1
ATOM 794 O O . GLU A 1 107 ? -9.935 7.730 10.061 1.00 69.06 107 GLU A O 1
ATOM 799 N N . SER A 1 108 ? -11.147 9.462 10.830 1.00 62.28 108 SER A N 1
ATOM 800 C CA . SER A 1 108 ? -10.194 10.496 10.394 1.00 62.28 108 SER A CA 1
ATOM 801 C C . SER A 1 108 ? -8.832 10.399 11.098 1.00 62.28 108 SER A C 1
ATOM 803 O O . SER A 1 108 ? -7.781 10.570 10.472 1.00 62.28 108 SER A O 1
ATOM 805 N N . VAL A 1 109 ? -8.835 10.061 12.393 1.00 66.56 109 VAL A N 1
ATOM 806 C CA . VAL A 1 109 ? -7.609 9.820 13.166 1.00 66.56 109 VAL A CA 1
ATOM 807 C C . VAL A 1 109 ? -6.898 8.577 12.638 1.00 66.56 109 VAL A C 1
ATOM 809 O O . VAL A 1 109 ? -5.695 8.614 12.401 1.00 66.56 109 VAL A O 1
ATOM 812 N N . ILE A 1 110 ? -7.637 7.496 12.375 1.00 72.81 110 ILE A N 1
ATOM 813 C CA . ILE A 1 110 ? -7.069 6.262 11.822 1.00 72.81 110 ILE A CA 1
ATOM 814 C C . ILE A 1 110 ? -6.446 6.499 10.451 1.00 72.81 110 ILE A C 1
ATOM 816 O O . ILE A 1 110 ? -5.352 6.003 10.212 1.00 72.81 110 ILE A O 1
ATOM 820 N N . GLU A 1 111 ? -7.105 7.234 9.554 1.00 69.44 111 GLU A N 1
ATOM 821 C CA . GLU A 1 111 ? -6.534 7.562 8.241 1.00 69.44 111 GLU A CA 1
ATOM 822 C C . GLU A 1 111 ? -5.175 8.259 8.383 1.00 69.44 111 GLU A C 1
ATOM 824 O O . GLU A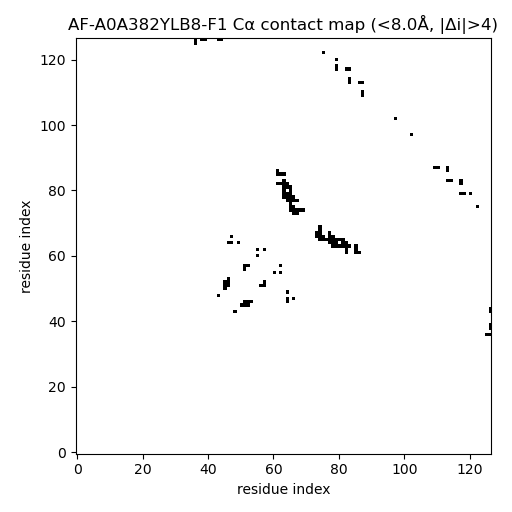 1 111 ? -4.190 7.813 7.797 1.00 69.44 111 GLU A O 1
ATOM 829 N N . THR A 1 112 ? -5.104 9.278 9.240 1.00 62.12 112 THR A N 1
ATOM 830 C CA . THR A 1 112 ? -3.884 10.075 9.443 1.00 62.12 112 THR A CA 1
ATOM 831 C C . THR A 1 112 ? -2.747 9.254 10.070 1.00 62.12 112 THR A C 1
ATOM 833 O O . THR A 1 112 ? -1.589 9.346 9.651 1.00 62.12 112 THR A O 1
ATOM 836 N N . GLU A 1 113 ? -3.063 8.414 11.058 1.00 69.25 113 GLU A N 1
ATOM 837 C CA . GLU A 1 113 ? -2.081 7.546 11.723 1.00 69.25 113 GLU A CA 1
ATOM 838 C C . GLU A 1 113 ? -1.596 6.414 10.805 1.00 69.25 113 GLU A C 1
ATOM 840 O O . GLU A 1 113 ? -0.412 6.078 10.796 1.00 69.25 113 GLU A O 1
ATOM 845 N N . VAL A 1 114 ? -2.489 5.838 9.990 1.00 75.31 114 VAL A N 1
ATOM 846 C CA . VAL A 1 114 ? -2.134 4.808 9.002 1.00 75.31 114 VAL A CA 1
ATOM 847 C C . VAL A 1 114 ? -1.139 5.352 7.988 1.00 75.31 114 VAL A C 1
ATOM 849 O O . VAL A 1 114 ? -0.127 4.697 7.732 1.00 75.31 114 VAL A O 1
ATOM 852 N N . ASP A 1 115 ? -1.395 6.540 7.445 1.00 70.94 115 ASP A N 1
ATOM 853 C CA . ASP A 1 115 ? -0.510 7.153 6.456 1.00 70.94 115 ASP A CA 1
ATOM 854 C C . ASP A 1 115 ? 0.876 7.442 7.056 1.00 70.94 115 ASP A C 1
ATOM 856 O O . ASP A 1 115 ? 1.890 7.117 6.438 1.00 70.94 115 ASP A O 1
ATOM 860 N N . THR A 1 116 ? 0.931 7.909 8.310 1.00 63.59 116 THR A N 1
ATOM 861 C CA . THR A 1 116 ? 2.191 8.159 9.036 1.00 63.59 116 THR A CA 1
ATOM 862 C C . THR A 1 116 ? 2.979 6.869 9.305 1.00 63.59 116 THR A C 1
ATOM 864 O O . THR A 1 116 ? 4.194 6.817 9.114 1.00 63.59 116 THR A O 1
ATOM 867 N N . VAL A 1 117 ? 2.312 5.780 9.709 1.00 73.94 117 VAL A N 1
ATOM 868 C CA . VAL A 1 117 ? 2.968 4.477 9.949 1.00 73.94 117 VAL A CA 1
ATOM 869 C C . VAL A 1 117 ? 3.516 3.877 8.652 1.00 73.94 117 VAL A C 1
ATOM 871 O O . VAL A 1 117 ? 4.548 3.198 8.662 1.00 73.94 117 VAL A O 1
ATOM 874 N N . VAL A 1 118 ? 2.857 4.136 7.520 1.00 73.44 118 VAL A N 1
ATOM 875 C CA . VAL A 1 118 ? 3.276 3.615 6.216 1.00 73.44 118 VAL A CA 1
ATOM 876 C C . VAL A 1 118 ? 4.553 4.297 5.681 1.00 73.44 118 VAL A C 1
ATOM 878 O O . VAL A 1 118 ? 5.249 3.745 4.825 1.00 73.44 118 VAL A O 1
ATOM 881 N N . GLU A 1 119 ? 4.964 5.439 6.229 1.00 62.75 119 GLU A N 1
ATOM 882 C CA . GLU A 1 119 ? 6.271 6.032 5.905 1.00 62.75 119 GLU A CA 1
ATOM 883 C C . GLU A 1 119 ? 7.448 5.190 6.440 1.00 62.75 119 GLU A C 1
ATOM 885 O O . GLU A 1 119 ? 8.526 5.180 5.844 1.00 62.75 119 GLU A O 1
ATOM 890 N N . GLY A 1 120 ? 7.231 4.412 7.509 1.00 63.97 120 GLY A N 1
ATOM 891 C CA . GLY A 1 120 ? 8.245 3.576 8.164 1.00 63.97 120 GLY A CA 1
ATOM 892 C C . GLY A 1 120 ? 8.390 2.147 7.626 1.00 63.97 120 GLY A C 1
ATOM 893 O O . GLY A 1 120 ? 9.103 1.345 8.232 1.00 63.97 120 GLY A O 1
ATOM 894 N N . VAL A 1 121 ? 7.708 1.779 6.534 1.00 79.31 121 VAL A N 1
ATOM 895 C CA . VAL A 1 121 ? 7.681 0.383 6.052 1.00 79.31 121 VAL A CA 1
ATOM 896 C C . VAL A 1 121 ? 8.772 0.091 5.031 1.00 79.31 121 VAL A C 1
ATOM 898 O O . VAL A 1 121 ? 9.063 0.875 4.129 1.00 79.31 121 VAL A O 1
ATOM 901 N N . GLU A 1 122 ? 9.349 -1.101 5.148 1.00 84.31 122 GLU A N 1
ATOM 902 C CA . GLU A 1 122 ? 10.434 -1.558 4.288 1.00 84.31 122 GLU A CA 1
ATOM 903 C C . GLU A 1 122 ? 9.936 -2.113 2.945 1.00 84.31 122 GLU A C 1
ATOM 905 O O . GLU A 1 122 ? 9.055 -2.975 2.890 1.00 84.31 122 GLU A O 1
ATOM 910 N N . ILE A 1 123 ? 10.585 -1.709 1.850 1.00 86.62 123 ILE A N 1
ATOM 911 C CA . ILE A 1 123 ? 10.396 -2.326 0.532 1.00 86.62 123 ILE A CA 1
ATOM 912 C C . ILE A 1 123 ? 11.188 -3.636 0.476 1.00 86.62 123 ILE A C 1
ATOM 914 O O . ILE A 1 123 ? 12.416 -3.631 0.504 1.00 86.62 123 ILE A O 1
ATOM 918 N N . LYS A 1 124 ? 10.486 -4.771 0.381 1.00 85.94 124 LYS A N 1
ATOM 919 C CA . LYS A 1 124 ? 11.105 -6.107 0.464 1.00 85.94 124 LYS A CA 1
ATOM 920 C C . LYS A 1 124 ? 11.480 -6.736 -0.882 1.00 85.94 124 LYS A C 1
ATOM 922 O O . LYS A 1 124 ? 12.282 -7.667 -0.896 1.00 85.94 124 LYS A O 1
ATOM 927 N N . SER A 1 125 ? 10.888 -6.313 -2.001 1.00 82.25 125 SER A N 1
ATOM 928 C CA . SER A 1 125 ? 11.115 -6.919 -3.329 1.00 82.25 125 SER A CA 1
ATOM 929 C C . SER A 1 125 ? 10.774 -5.964 -4.478 1.00 82.25 125 SER A C 1
ATOM 931 O O . SER A 1 125 ? 9.976 -5.046 -4.301 1.00 82.25 125 SER A O 1
ATOM 933 N N . GLY A 1 126 ? 11.380 -6.197 -5.647 1.00 85.38 126 GLY A N 1
ATOM 934 C CA . GLY A 1 126 ? 11.101 -5.512 -6.913 1.00 85.38 126 GLY A CA 1
ATOM 935 C C . GLY A 1 126 ? 11.251 -6.481 -8.091 1.00 85.38 126 GLY A C 1
ATOM 936 O O . GLY A 1 126 ? 12.036 -7.429 -7.999 1.00 85.38 126 GLY A O 1
ATOM 937 N N . TRP A 1 127 ? 10.471 -6.261 -9.148 1.00 84.00 127 TRP A N 1
ATOM 938 C CA . TRP A 1 127 ? 10.481 -6.990 -10.419 1.00 84.00 127 TRP A CA 1
ATOM 939 C C . TRP A 1 127 ? 10.431 -5.956 -11.539 1.00 84.00 127 TRP A C 1
ATOM 941 O O . TRP A 1 127 ? 9.636 -5.000 -11.393 1.00 84.00 127 TRP A O 1
#

Solvent-accessible surface area (backbone atoms only — not comparable to full-atom values): 8170 Å² total; per-residue (Å²): 117,69,68,62,54,51,55,51,53,56,56,56,61,60,62,67,80,67,74,69,72,92,64,77,79,72,69,79,65,75,72,76,76,72,69,80,74,71,83,67,94,59,81,81,54,53,43,79,73,71,72,49,41,90,91,52,51,70,92,83,39,91,76,43,71,39,75,52,96,84,41,73,66,55,13,51,53,37,14,42,54,38,29,39,52,52,49,52,52,51,49,60,74,64,57,70,92,68,92,52,90,57,49,68,56,52,51,55,53,48,55,57,50,41,55,60,58,48,72,77,60,81,88,86,80,87,131

Sequence (127 aa):
MQFRLAVTLVSLLILMMVSGCAGGLKSLGEEVTSKEITPPSSSPPDWVLGKGHPSFPQSKYLIGVGISDANAVSARESARSNLAKNLKVKIRSTMVDVSTTEETYIESVIETEVDTVVEGVEIKSGW

Foldseek 3Di:
DVVVVVVVVVVVVVVVVPPDDPPPPPPPPPPPVPPPDDPDPDDDDVVLVVVNDPVADVVHDQWFFADDPPDPVNRLVNSLVRSLVSQLVVCVVPPDDPDDPCPVVVSVVSSVVSSVVSVVDDDDDDD

Organism: NCBI:txid408172

pLDDT: mean 71.39, std 17.88, range [31.59, 93.5]

Mean predicted aligned error: 16.6 Å

Radius of gyration: 28.2 Å; Cα contacts (8 Å, |Δi|>4): 71; chains: 1; bounding box: 87×59×41 Å

InterPro domains:
  IPR024952 Lipoprotein LPP20-like domain [PF02169] (45-127)

Secondary structure (DSSP, 8-state):
-HHHHHHHHHHHHHHGGG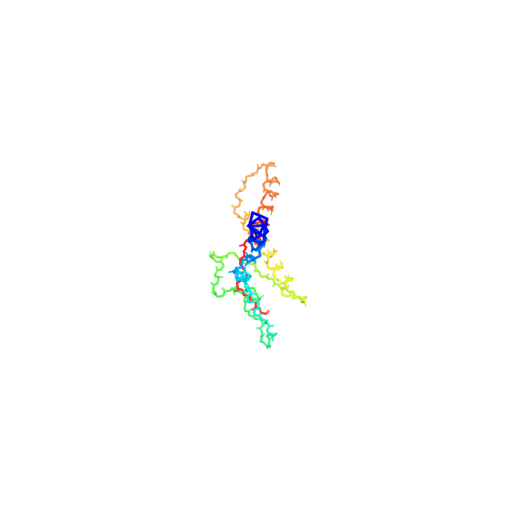-------------------PPP-SPPPTTTTTS-BTTB-TTT--------SS-HHHHHHHHHHHHHHHHHHHHHHHS----STHHHHHHHHHHHHHHHHHTT-------

=== Feature glossary ===
Feature key, reading from the visual/contextual features back to the raw sequence:

Rendered structure images. Structure images are PyMOL renders from six orthogonal camera directions. Cartoon representation draws helices as coils and strands as arrows; sticks shows the backbone as bonds; surface shows the solvent-excluded envelope. Rainbow coloring maps sequence position to hue (blue→red, N→C); chain coloring assigns a distinct color per polypeptide.

Contact-map, Ramachandran, and PAE plots. Three diagnostic plots accompany the record. The Cα contact map visualizes the tertiary structure as a 2D adjacency matrix (8 Å cutoff, sequence-local contacts suppressed). The Ramachandran plot shows the distribution of b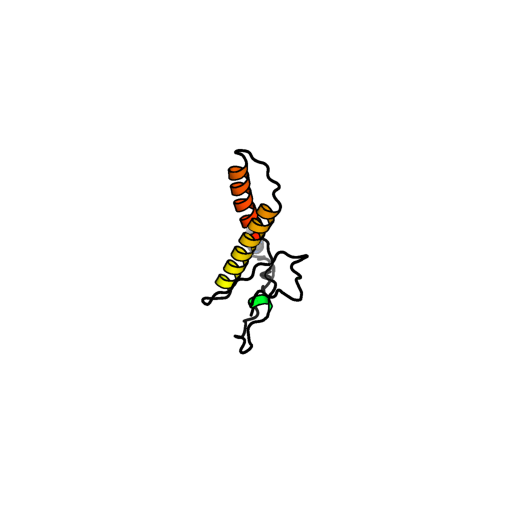ackbone (φ, ψ) torsions, with points in the α and β basins reflecting secondary structure content. The PAE plot shows AlphaFold's inter-residue confidence as a color matrix.

InterPro / GO / CATH / organism. The annotation block draws on four external resources. InterPro: which protein families and domains the sequence belongs to. GO: standardized terms for what the protein does, what process it participates in, and where in the cell it acts. CATH: which structural fold it has in the CATH hierarchy. Organism: the species of origin.

Nearest PDB structures. Structural nearest neighbors (via Foldseek easy-search vs the PDB). Reported per hit: target PDB id, E-value, and alignment TM-score. A TM-score above ~0.5 is the conventional threshold for 'same fold'.

Predicted aligned error. Predicted aligned error is AlphaFold's pairwise confidence. Unlike pLDDT (per-residue), PAE is per-residue-pair and captures whether two parts of the structure are correctly placed relative to each other. Units are ångströms of expected positional error.

Solvent-accessible surface area. SASA measures how much of the protein is reachable by solvent. It is computed by rolling a water-sized probe over the atomic surface and summing the exposed area (Å²). Per-residue SASA distinguishes core (buried, low SASA) from surface (exposed, high SASA) residues; total SASA is a whole-molecule size measure.

B-factor. Crystallographic B-factors measure how much each atom's electron density is smeared out, in Å². They rise in mobile loops and surface residues and fall in the buried interior. In AlphaFold models this column is repurposed to hold pLDDT instead.

pLDDT. For AlphaFold models, the B-factor field carries pLDDT — the model's own estimate of local accuracy on a 0–100 scale. Regions with pLDDT<50 should be treated as essentially unmodeled; they often correspond to intrinsically disordered segments.

Backbone torsions (φ/ψ). φ (phi) and ψ (psi) are the two rotatable backbone dihedrals per residue: φ is the C(i-1)–N–Cα–C torsion, ψ is the N–Cα–C–N(i+1) torsion, both in degrees on (−180°, 180°]. α-helical residues cluster near (−60°, −45°); β-strand residues near (−120°, +130°). A Ramachandran plot is simply a scatter of (φ, ψ) for every residue.

Radius of gyration, Cα contacts, bounding box. Radius of gyration (Rg) is the root-mean-square distance of Cα atoms from their centroid — a single number for overall size and compactness. A globular domain of N residues has Rg ≈ 2.2·N^0.38 Å; an extended or disordered chain has a much larger Rg. The Cα contact count is the number of residue pairs whose Cα atoms are within 8 Å and are more than four positions apart in sequence — a standard proxy for tertiary packing density. The bounding box is the smallest axis-aligned box enclosing all Cα atoms.

Secondary structure (3-state, P-SEA). Three-state secondary structure (P-SEA) collapses the eight DSSP classes into helix (a), strand (b), and coil (c). P-SEA assigns these from Cα geometry alone — distances and angles — without requiring backbone oxygens, so it works on any Cα trace.

Secondary structure (8-state, DSSP). Secondary structure is the local, repeating backbone conformation. DSSP classifies it into eight states by reading the hydrogen-bond network: three helix types (H, G, I), two β types (E, B), two non-regular types (T, S), and unstructured coil (-).

Foldseek 3Di. The Foldseek 3Di string encodes local tertiary geometry as a 20-letter alphabet — one character per residue — derived from the relative positions of nearby Cα atoms. Unlike the amino-acid sequence, 3Di is a direct function of the 3D structure, so two proteins with the same fold have similar 3Di strings even at low sequence identity.

mmCIF coordinates. Structure coordinates are given as an mmCIF _atom_site loop: one row per atom with element, residue name, chain id, sequence number, and x/y/z position in Å. Only the four main-chain atoms per residue are included here; side chains are omitted to keep the record compact.

Sequence. This is the polypeptide sequence — one letter per residue, N-terminus first. Length ranges from a few dozen residues for small domains to over a thousand for large multi-domain proteins.